Protein AF-A0A117M635-F1 (afdb_monomer_lite)

Secondary structure (DSSP, 8-state):
-PPPHHHHHHHHHHHHHHHH-SS-B-HHHHHHHHHHTT----HHHHHHHHHHHHHTT-EEEETTTEEEE-HHHHHHHHHHHHHHHHHHHHHHHHHHTT--SHHHHHHHHHHHHHHHHHHHHHHHHH--HHHHHHHHHHHHHHHS-GGG-TTHHHHHHHHHHHT-

Radius of gyration: 24.33 Å; chains: 1; bounding box: 47×32×68 Å

pLDDT: mean 86.15, std 11.53, range [36.47, 97.0]

Sequence (164 aa):
MAMRPEFSDRAFKALRIICQASEPMGAGSLARSMTERGDPVSMATAGRILGVLDREGYLEKRSNRGRILSAKGREHLERLEALGKGETLARALLEELKMYSPGDLLDILVTRRAIERETARLAAMRATTEDLEQIKAFAEIL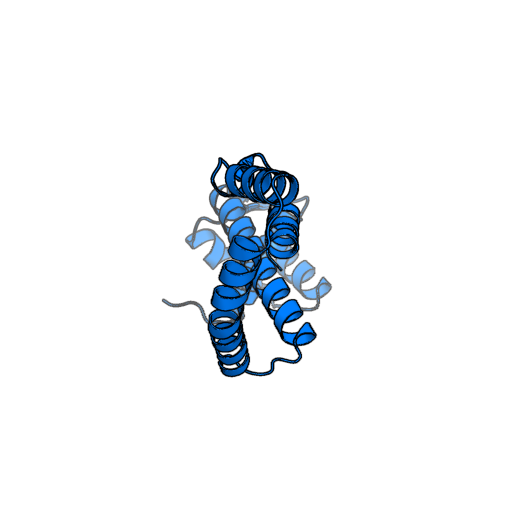DGDRSQVPSISVIDRLFHEAIA

Structure (mmCIF, N/CA/C/O backbone):
data_AF-A0A117M635-F1
#
_entry.id   AF-A0A117M635-F1
#
loop_
_atom_site.group_PDB
_atom_site.id
_atom_site.type_symbol
_atom_site.label_atom_id
_atom_site.label_alt_id
_atom_site.label_comp_id
_atom_site.label_asym_id
_atom_site.label_entity_id
_atom_site.label_seq_id
_atom_site.pdbx_PDB_ins_code
_atom_site.Cartn_x
_atom_site.Cartn_y
_atom_site.Cartn_z
_atom_site.occupancy
_atom_site.B_iso_or_equiv
_atom_site.auth_seq_id
_atom_site.auth_comp_id
_atom_site.auth_asym_id
_atom_site.auth_atom_id
_atom_site.pdbx_PDB_model_num
ATOM 1 N N . MET A 1 1 ? 3.186 -17.938 -18.025 1.00 36.47 1 MET A N 1
ATOM 2 C CA . MET A 1 1 ? 4.582 -18.138 -17.573 1.00 36.47 1 MET A CA 1
ATOM 3 C C . MET A 1 1 ? 4.795 -17.218 -16.382 1.00 36.47 1 MET A C 1
ATOM 5 O O . MET A 1 1 ? 4.721 -16.011 -16.568 1.00 36.47 1 MET A O 1
ATOM 9 N N . ALA A 1 2 ? 4.915 -17.764 -15.169 1.00 43.25 2 ALA A N 1
ATOM 10 C CA . ALA A 1 2 ? 5.011 -16.956 -13.951 1.00 43.25 2 ALA A CA 1
ATOM 11 C C . ALA A 1 2 ? 6.305 -16.122 -13.947 1.00 43.25 2 ALA A C 1
ATOM 13 O O . ALA A 1 2 ? 7.373 -16.604 -14.329 1.00 43.25 2 ALA A O 1
ATOM 14 N N . MET A 1 3 ? 6.190 -14.855 -13.561 1.00 51.44 3 MET A N 1
ATOM 15 C CA . MET A 1 3 ? 7.297 -13.905 -13.490 1.00 51.44 3 MET A CA 1
ATOM 16 C C . MET A 1 3 ? 8.202 -14.242 -12.295 1.00 51.44 3 MET A C 1
ATOM 18 O O . MET A 1 3 ? 7.703 -14.503 -11.205 1.00 51.44 3 MET A O 1
ATOM 22 N N . ARG A 1 4 ? 9.531 -14.251 -12.479 1.00 49.69 4 ARG A N 1
ATOM 23 C CA . ARG A 1 4 ? 10.472 -14.454 -11.359 1.00 49.69 4 ARG A CA 1
ATOM 24 C C . ARG A 1 4 ? 10.327 -13.309 -10.332 1.00 49.69 4 ARG A C 1
ATOM 26 O O . ARG A 1 4 ? 10.187 -12.169 -10.773 1.00 49.69 4 ARG A O 1
ATOM 33 N N . PRO A 1 5 ? 10.438 -13.559 -9.013 1.00 54.88 5 PRO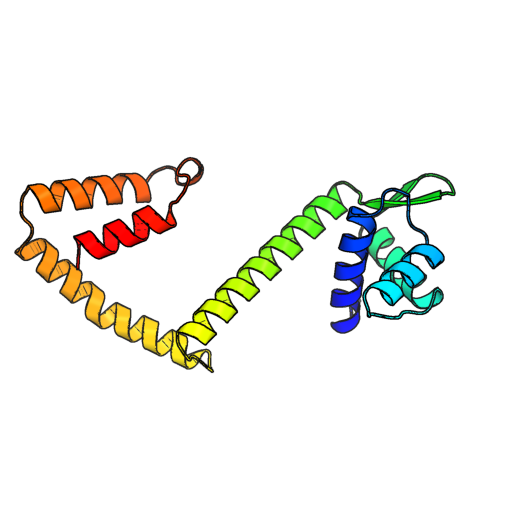 A N 1
ATOM 34 C CA . PRO A 1 5 ? 10.213 -12.541 -7.975 1.00 54.88 5 PRO A CA 1
ATOM 35 C C . PRO A 1 5 ? 11.062 -11.269 -8.145 1.00 54.88 5 PRO A C 1
ATOM 37 O O . PRO A 1 5 ? 10.529 -10.165 -8.147 1.00 54.88 5 PRO A O 1
ATOM 40 N N . GLU A 1 6 ? 12.362 -11.412 -8.417 1.00 56.19 6 GLU A N 1
ATOM 41 C CA . GLU A 1 6 ? 13.275 -10.283 -8.687 1.00 56.19 6 GLU A CA 1
ATOM 42 C C . GLU A 1 6 ? 12.878 -9.466 -9.927 1.00 56.19 6 GLU A C 1
ATOM 44 O O . GLU A 1 6 ? 13.118 -8.262 -10.017 1.00 56.19 6 GLU A O 1
ATOM 49 N N . PHE A 1 7 ? 12.266 -10.123 -10.915 1.00 62.19 7 PHE A N 1
ATOM 50 C CA . PHE A 1 7 ? 11.770 -9.454 -12.112 1.00 62.19 7 PHE A CA 1
ATOM 51 C C . PHE A 1 7 ? 10.482 -8.677 -11.811 1.00 62.19 7 PHE A C 1
ATOM 53 O O . PHE A 1 7 ? 10.271 -7.621 -12.401 1.00 62.19 7 PHE A O 1
ATOM 60 N N . SER A 1 8 ? 9.664 -9.156 -10.870 1.00 73.88 8 SER A N 1
ATOM 61 C CA . SER A 1 8 ? 8.462 -8.460 -10.399 1.00 73.88 8 SER A CA 1
ATOM 62 C C . SER A 1 8 ? 8.807 -7.152 -9.681 1.00 73.88 8 SER A C 1
ATOM 64 O O . SER A 1 8 ? 8.196 -6.124 -9.966 1.00 73.88 8 SER A O 1
ATOM 66 N N . ASP A 1 9 ? 9.837 -7.152 -8.829 1.00 85.31 9 ASP A N 1
ATOM 67 C CA . ASP A 1 9 ? 10.315 -5.938 -8.148 1.00 85.31 9 ASP A CA 1
ATOM 68 C C . ASP A 1 9 ? 10.863 -4.898 -9.144 1.00 85.31 9 ASP A C 1
ATOM 70 O O . ASP A 1 9 ? 10.470 -3.729 -9.148 1.00 85.31 9 ASP A O 1
ATOM 74 N N . ARG A 1 10 ? 11.701 -5.334 -10.092 1.00 90.25 10 ARG A N 1
ATOM 75 C CA . ARG A 1 10 ? 12.216 -4.450 -11.152 1.00 90.25 10 ARG A CA 1
ATOM 76 C C . ARG A 1 10 ? 11.124 -3.931 -12.085 1.00 90.25 10 ARG A C 1
ATOM 78 O O . ARG A 1 10 ? 11.200 -2.788 -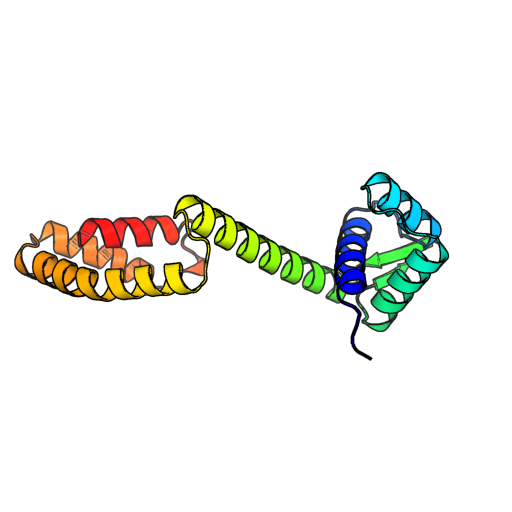12.533 1.00 90.25 10 ARG A O 1
ATOM 85 N N . ALA A 1 11 ? 10.103 -4.734 -12.375 1.00 92.00 11 ALA A N 1
ATOM 86 C CA . ALA A 1 11 ? 8.950 -4.300 -13.159 1.00 92.00 11 ALA A CA 1
ATOM 87 C C . ALA A 1 11 ? 8.143 -3.216 -12.425 1.00 92.00 11 ALA A C 1
ATOM 89 O O . ALA A 1 11 ? 7.789 -2.207 -13.037 1.00 92.00 11 ALA A O 1
ATOM 90 N N . PHE A 1 12 ? 7.927 -3.369 -11.115 1.00 92.56 12 PHE A N 1
ATOM 91 C CA . PHE A 1 12 ? 7.287 -2.346 -10.286 1.00 92.56 12 PHE A CA 1
ATOM 92 C C . PHE A 1 12 ? 8.095 -1.042 -10.252 1.00 92.56 12 PHE A C 1
ATOM 94 O O . PHE A 1 12 ? 7.560 0.032 -10.539 1.00 92.56 12 PHE A O 1
ATOM 101 N N . LYS A 1 13 ? 9.409 -1.124 -10.007 1.00 94.19 13 LYS A N 1
ATOM 102 C CA . LYS A 1 13 ? 10.303 0.044 -10.078 1.00 94.19 13 LYS A CA 1
ATOM 103 C C . LYS A 1 13 ? 10.221 0.729 -11.443 1.00 94.19 13 LYS A C 1
ATOM 105 O O . LYS A 1 13 ? 10.203 1.956 -11.502 1.00 94.19 13 LYS A O 1
ATOM 110 N N . ALA A 1 14 ? 10.138 -0.040 -12.530 1.00 95.81 14 ALA A N 1
ATOM 111 C CA . ALA A 1 14 ? 10.041 0.506 -13.881 1.00 95.81 14 ALA A CA 1
ATOM 112 C C . ALA A 1 14 ? 8.730 1.264 -14.101 1.00 95.81 14 ALA A C 1
ATOM 114 O O . ALA A 1 14 ? 8.773 2.374 -14.625 1.00 95.81 14 ALA A O 1
ATOM 115 N N . LEU A 1 15 ? 7.590 0.719 -13.660 1.00 96.00 15 LEU A N 1
ATOM 116 C CA . LEU A 1 15 ? 6.298 1.416 -13.708 1.00 96.00 15 LEU A CA 1
ATOM 117 C C . LEU A 1 15 ? 6.365 2.768 -12.989 1.00 96.00 15 LEU A C 1
ATOM 119 O O . LEU A 1 15 ? 5.942 3.779 -13.548 1.00 96.00 15 LEU A O 1
ATOM 123 N N . ARG A 1 16 ? 6.968 2.805 -11.795 1.00 95.56 16 ARG A N 1
ATOM 124 C CA . ARG A 1 16 ? 7.129 4.036 -11.011 1.00 95.56 16 ARG A CA 1
ATOM 125 C C . ARG A 1 16 ? 8.021 5.069 -11.704 1.00 95.56 16 ARG A C 1
ATOM 127 O O . ARG A 1 16 ? 7.677 6.245 -11.737 1.00 95.56 16 ARG A O 1
ATOM 134 N N . ILE A 1 17 ? 9.141 4.642 -12.292 1.00 96.44 17 ILE A N 1
ATOM 135 C CA . ILE A 1 17 ? 10.026 5.533 -13.065 1.00 96.44 17 ILE A CA 1
ATOM 136 C C . ILE A 1 17 ? 9.280 6.105 -14.277 1.00 96.44 17 ILE A C 1
ATOM 138 O O . ILE A 1 17 ? 9.310 7.314 -14.484 1.00 96.44 17 ILE A O 1
ATOM 142 N N . ILE A 1 18 ? 8.575 5.264 -15.039 1.00 96.50 18 ILE A N 1
ATOM 143 C CA . ILE A 1 18 ? 7.817 5.696 -16.224 1.00 96.50 18 ILE A CA 1
ATOM 144 C C . ILE A 1 18 ? 6.689 6.660 -15.835 1.00 96.50 18 ILE A C 1
ATOM 146 O O . ILE A 1 18 ? 6.416 7.597 -16.577 1.00 96.50 18 ILE A O 1
ATOM 150 N N . CYS A 1 19 ? 6.062 6.471 -14.671 1.00 95.19 19 CYS A N 1
ATOM 151 C CA . CYS A 1 19 ? 5.058 7.395 -14.142 1.00 95.19 19 CYS A CA 1
ATOM 152 C C . CYS A 1 19 ? 5.620 8.793 -13.853 1.00 95.19 19 CYS A C 1
ATOM 154 O O . CYS A 1 19 ? 4.929 9.787 -14.052 1.00 95.19 19 CYS A O 1
ATOM 156 N N . GLN A 1 20 ? 6.849 8.858 -13.335 1.00 94.00 20 GLN A N 1
ATOM 157 C CA . GLN A 1 20 ? 7.503 10.095 -12.895 1.00 94.00 20 GLN A CA 1
ATOM 158 C C . GLN A 1 20 ? 8.246 10.819 -14.026 1.00 94.00 20 GLN A C 1
ATOM 160 O O . GLN A 1 20 ? 8.700 11.947 -13.841 1.00 94.00 20 GLN A O 1
ATOM 165 N N . ALA A 1 21 ? 8.422 10.168 -15.175 1.00 92.88 21 ALA A N 1
ATOM 166 C CA . ALA A 1 21 ? 9.144 10.734 -16.301 1.00 92.88 21 ALA A CA 1
ATOM 167 C C . ALA A 1 21 ? 8.313 11.811 -17.012 1.00 92.88 21 ALA A C 1
ATOM 169 O O . ALA A 1 21 ? 7.140 11.613 -17.323 1.00 92.88 21 ALA A O 1
ATOM 170 N N . SER A 1 22 ? 8.950 12.939 -17.327 1.00 88.31 22 SER A N 1
ATOM 171 C CA . SER A 1 22 ? 8.352 14.015 -18.128 1.00 88.31 22 SER A CA 1
ATOM 172 C C . SER A 1 22 ? 8.241 13.666 -19.616 1.00 88.31 22 SER A C 1
ATOM 174 O O . SER A 1 22 ? 7.445 14.269 -20.334 1.00 88.31 22 SER A O 1
ATOM 176 N N . GLU A 1 23 ? 9.015 12.686 -20.087 1.00 91.56 23 GLU A N 1
ATOM 177 C CA . GLU A 1 23 ? 9.054 12.253 -21.482 1.00 91.56 23 GLU A CA 1
ATOM 178 C C . GLU A 1 23 ? 8.806 10.743 -21.627 1.00 91.56 23 GLU A C 1
ATOM 180 O O . GLU A 1 23 ? 9.155 9.966 -20.732 1.00 91.56 23 GLU A O 1
ATOM 185 N N . PRO A 1 24 ? 8.248 10.289 -22.771 1.00 94.88 24 PRO A N 1
ATOM 186 C CA . PRO A 1 24 ? 8.088 8.868 -23.048 1.00 94.88 24 PRO A CA 1
ATOM 187 C C . PRO A 1 24 ? 9.409 8.100 -22.951 1.00 94.88 24 PRO A C 1
ATOM 189 O O . PRO A 1 24 ? 10.452 8.536 -23.433 1.00 94.88 24 PRO A O 1
ATOM 192 N N . MET A 1 25 ? 9.355 6.907 -22.366 1.00 95.12 25 MET A N 1
ATOM 193 C CA . MET A 1 25 ? 10.551 6.141 -22.041 1.00 95.12 25 MET A CA 1
ATOM 194 C C . MET A 1 25 ? 10.813 4.985 -23.008 1.00 95.12 25 MET A C 1
ATOM 196 O O . MET A 1 25 ? 9.920 4.225 -23.392 1.00 95.12 25 MET A O 1
ATOM 200 N N . GLY A 1 26 ? 12.079 4.837 -23.393 1.00 95.44 26 GLY A N 1
ATOM 201 C CA . GLY A 1 26 ? 12.608 3.704 -24.144 1.00 95.44 26 GLY A CA 1
ATOM 202 C C . GLY A 1 26 ? 13.557 2.865 -23.288 1.00 95.44 26 GLY A C 1
ATOM 203 O O . GLY A 1 26 ? 13.864 3.208 -22.150 1.00 95.44 26 GLY A O 1
ATOM 204 N N . ALA A 1 27 ? 14.064 1.764 -23.847 1.00 95.38 27 ALA A N 1
ATOM 205 C CA . ALA A 1 27 ? 14.951 0.853 -23.117 1.00 95.38 27 ALA A CA 1
ATOM 206 C C . ALA A 1 27 ? 16.237 1.544 -22.623 1.00 95.38 27 ALA A C 1
ATOM 208 O O . ALA A 1 27 ? 16.679 1.295 -21.506 1.00 95.38 27 ALA A O 1
ATOM 209 N N . GLY A 1 28 ? 16.807 2.441 -23.435 1.00 95.56 28 GLY A N 1
ATOM 210 C CA . GLY A 1 28 ? 18.001 3.206 -23.073 1.00 95.56 28 GLY A CA 1
ATOM 211 C C . GLY A 1 28 ? 17.760 4.207 -21.942 1.00 95.56 28 GLY A C 1
ATOM 212 O O . GLY A 1 28 ? 18.540 4.240 -20.994 1.00 95.56 28 GLY A O 1
ATOM 213 N N . SER A 1 29 ? 16.678 4.995 -22.003 1.00 95.94 29 SER A N 1
ATOM 214 C CA . SER A 1 29 ? 16.353 5.939 -20.925 1.00 95.94 29 SER A CA 1
ATOM 215 C C . SER A 1 29 ? 15.953 5.218 -19.639 1.00 95.94 29 SER A C 1
ATOM 217 O O . SER A 1 29 ? 16.418 5.606 -18.574 1.00 95.94 29 SER A O 1
ATOM 219 N N . LEU A 1 30 ? 15.210 4.108 -19.728 1.00 96.44 30 LEU A N 1
ATOM 220 C CA . LEU A 1 30 ? 14.883 3.283 -18.562 1.00 96.44 30 LEU A CA 1
ATOM 221 C C . LEU A 1 30 ? 16.123 2.687 -17.893 1.00 96.44 30 LEU A C 1
ATOM 223 O O . LEU A 1 30 ? 16.231 2.747 -16.673 1.00 96.44 30 LEU A O 1
ATOM 227 N N . ALA A 1 31 ? 17.066 2.143 -18.665 1.00 97.00 31 ALA A N 1
ATOM 228 C CA . ALA A 1 31 ? 18.302 1.584 -18.117 1.00 97.00 31 ALA A CA 1
ATOM 229 C C . ALA A 1 31 ? 19.149 2.638 -17.382 1.00 97.00 31 ALA A C 1
ATOM 231 O O . ALA A 1 31 ? 19.697 2.351 -16.315 1.00 97.00 31 ALA A O 1
ATOM 232 N N . ARG A 1 32 ? 19.215 3.867 -17.918 1.00 96.94 32 ARG A N 1
ATOM 233 C CA . ARG A 1 32 ? 19.896 4.987 -17.251 1.00 96.94 32 ARG A CA 1
ATOM 234 C C . ARG A 1 32 ? 19.210 5.359 -15.941 1.00 96.94 32 ARG A C 1
ATOM 236 O O . ARG A 1 32 ? 19.860 5.319 -14.905 1.00 96.94 32 ARG A O 1
ATOM 243 N N . SER A 1 33 ? 17.899 5.597 -15.959 1.00 96.38 33 SER A N 1
ATOM 244 C CA . SER A 1 33 ? 17.165 5.981 -14.746 1.00 96.38 33 SER A CA 1
ATOM 245 C C . SER A 1 33 ? 17.151 4.891 -13.670 1.00 96.38 33 SER A C 1
ATOM 247 O O . SER A 1 33 ? 17.132 5.197 -12.483 1.00 96.38 33 SER A O 1
ATOM 249 N N . MET A 1 34 ? 17.176 3.615 -14.061 1.00 95.25 34 MET A N 1
ATOM 250 C CA . MET A 1 34 ? 17.348 2.485 -13.140 1.00 95.25 34 MET A CA 1
ATOM 251 C C . MET A 1 34 ? 18.730 2.498 -12.474 1.00 95.25 34 MET A C 1
ATOM 253 O O . MET A 1 34 ? 18.833 2.371 -11.255 1.00 95.25 34 MET A O 1
ATOM 257 N N . THR A 1 35 ? 19.783 2.733 -13.261 1.00 95.12 35 THR A N 1
ATOM 258 C CA . THR A 1 35 ? 21.160 2.870 -12.759 1.00 95.12 35 THR A CA 1
ATOM 259 C C . THR A 1 35 ? 21.300 4.050 -11.796 1.00 95.12 35 THR A C 1
ATOM 261 O O . THR A 1 35 ? 21.848 3.883 -10.711 1.00 95.12 35 THR A O 1
ATOM 264 N N . GLU A 1 36 ? 20.749 5.216 -12.143 1.00 94.81 36 GLU A N 1
ATOM 265 C CA . GLU A 1 36 ? 20.749 6.421 -11.293 1.00 94.81 36 GLU A CA 1
ATOM 266 C C . GLU A 1 36 ? 20.057 6.199 -9.939 1.00 94.81 36 GLU A C 1
ATOM 268 O O . GLU A 1 36 ? 20.380 6.857 -8.956 1.00 94.81 36 GLU A O 1
ATOM 273 N N . ARG A 1 37 ? 19.120 5.247 -9.873 1.00 93.00 37 ARG A N 1
ATOM 274 C CA . ARG A 1 37 ? 18.369 4.882 -8.662 1.00 93.00 37 ARG A CA 1
ATOM 275 C C . ARG A 1 37 ? 18.958 3.669 -7.930 1.00 93.00 37 ARG A C 1
ATOM 277 O O . ARG A 1 37 ? 18.298 3.117 -7.053 1.00 93.00 37 ARG A O 1
ATOM 284 N N . GLY A 1 38 ? 20.177 3.256 -8.285 1.00 91.81 38 GLY A N 1
ATOM 285 C CA . GLY A 1 38 ? 20.921 2.196 -7.601 1.00 91.81 38 GLY A CA 1
ATOM 286 C C . GLY A 1 38 ? 20.532 0.762 -7.980 1.00 91.81 38 GLY A C 1
ATOM 287 O O . GLY A 1 38 ? 20.957 -0.165 -7.299 1.00 91.81 38 GLY A O 1
ATOM 288 N N . ASP A 1 39 ? 19.761 0.551 -9.053 1.00 90.75 39 ASP A N 1
ATOM 289 C CA . ASP A 1 39 ? 19.387 -0.785 -9.555 1.00 90.75 39 ASP A CA 1
ATOM 290 C C . ASP A 1 39 ? 19.838 -0.951 -11.019 1.00 90.75 39 ASP A C 1
ATOM 292 O O . ASP A 1 39 ? 19.021 -0.908 -11.943 1.00 90.75 39 ASP A O 1
ATOM 296 N N . PRO A 1 40 ? 21.154 -1.065 -11.278 1.00 92.19 40 PRO A N 1
ATOM 297 C CA . PRO A 1 40 ? 21.684 -1.065 -12.634 1.00 92.19 40 PRO A CA 1
ATOM 298 C C . PRO A 1 40 ? 21.181 -2.265 -13.443 1.00 92.19 40 PRO A C 1
ATOM 300 O O . PRO A 1 40 ? 21.276 -3.424 -13.034 1.00 92.19 40 PRO A O 1
ATOM 303 N N . VAL A 1 41 ? 20.691 -1.983 -14.653 1.00 93.94 41 VAL A N 1
ATOM 304 C CA . VAL A 1 41 ? 20.238 -2.993 -15.618 1.00 93.94 41 VAL A CA 1
ATOM 305 C C . VAL A 1 41 ? 20.788 -2.692 -17.008 1.00 93.94 41 VAL A C 1
ATOM 307 O O . VAL A 1 41 ? 20.894 -1.539 -17.421 1.00 93.94 41 VAL A O 1
ATOM 310 N N . SER A 1 42 ? 21.100 -3.738 -17.778 1.00 95.38 42 SER A N 1
ATOM 311 C CA . SER A 1 42 ? 21.474 -3.565 -19.186 1.00 95.38 42 SER A CA 1
ATOM 312 C C . SER A 1 42 ? 20.287 -3.067 -20.018 1.00 95.38 42 SER A C 1
ATOM 314 O O . SER A 1 42 ? 19.127 -3.349 -19.702 1.00 95.38 42 SER A O 1
ATOM 316 N N . MET A 1 43 ? 20.560 -2.397 -21.143 1.00 95.75 43 MET A N 1
ATOM 317 C CA . MET A 1 43 ? 19.508 -1.967 -22.078 1.00 95.75 43 MET A CA 1
ATOM 318 C C . MET A 1 43 ? 18.639 -3.134 -22.566 1.00 95.75 43 MET A C 1
ATOM 320 O O . MET A 1 43 ? 17.427 -2.985 -22.696 1.00 95.75 43 MET A O 1
ATOM 324 N N . ALA A 1 44 ? 19.229 -4.314 -22.785 1.00 95.12 44 ALA A N 1
ATOM 325 C CA . ALA A 1 44 ? 18.483 -5.513 -23.165 1.00 95.12 44 ALA A CA 1
ATOM 326 C C . ALA A 1 44 ? 17.517 -5.966 -22.055 1.00 95.12 44 ALA A C 1
ATOM 328 O O . ALA A 1 44 ? 16.399 -6.400 -22.329 1.00 95.12 44 ALA A O 1
ATOM 329 N N . THR A 1 45 ? 17.918 -5.849 -20.788 1.00 94.81 45 THR A N 1
ATOM 330 C CA . THR A 1 45 ? 17.048 -6.143 -19.641 1.00 94.81 45 THR A CA 1
ATOM 331 C C . THR A 1 45 ? 15.939 -5.106 -19.504 1.00 94.81 45 THR A C 1
ATOM 333 O O . THR A 1 45 ? 14.779 -5.496 -19.405 1.00 94.81 45 THR A O 1
ATOM 336 N N . ALA A 1 46 ? 16.252 -3.812 -19.603 1.00 95.75 46 ALA A N 1
ATOM 337 C CA . ALA A 1 46 ? 15.246 -2.750 -19.618 1.00 95.75 46 ALA A CA 1
ATOM 338 C C . ALA A 1 46 ? 14.235 -2.931 -20.766 1.00 95.75 46 ALA A C 1
ATOM 340 O O . ALA A 1 46 ? 13.031 -2.801 -20.564 1.00 95.75 46 ALA A O 1
ATOM 341 N N . GLY A 1 47 ? 14.702 -3.320 -21.957 1.00 95.06 47 GLY A N 1
ATOM 342 C CA . GLY A 1 47 ? 13.844 -3.645 -23.097 1.00 95.06 47 GLY A CA 1
ATOM 343 C C . GLY A 1 47 ? 12.916 -4.834 -22.836 1.00 95.06 47 GLY A C 1
ATOM 344 O O . GLY A 1 47 ? 11.737 -4.769 -23.175 1.00 95.06 47 GLY A O 1
ATOM 345 N N . ARG A 1 48 ? 13.406 -5.895 -22.180 1.00 95.44 48 ARG A N 1
ATOM 346 C CA . ARG A 1 48 ? 12.566 -7.032 -21.762 1.00 95.44 48 ARG A CA 1
ATOM 347 C C . ARG A 1 48 ? 11.523 -6.630 -20.721 1.00 95.44 48 ARG A C 1
ATOM 349 O O . ARG A 1 48 ? 10.390 -7.088 -20.826 1.00 95.44 48 ARG A O 1
ATOM 356 N N . ILE A 1 49 ? 11.877 -5.772 -19.761 1.00 95.50 49 ILE A N 1
ATOM 357 C CA . ILE A 1 49 ? 10.928 -5.225 -18.777 1.00 95.50 49 ILE A CA 1
ATOM 358 C C . ILE A 1 49 ? 9.818 -4.457 -19.500 1.00 95.50 49 ILE A C 1
ATOM 360 O O . ILE A 1 49 ? 8.647 -4.781 -19.321 1.00 95.50 49 ILE A O 1
ATOM 364 N N . LEU A 1 50 ? 10.175 -3.518 -20.384 1.00 95.31 50 LEU A N 1
ATOM 365 C CA . LEU A 1 50 ? 9.198 -2.776 -21.189 1.00 95.31 50 LEU A CA 1
ATOM 366 C C . LEU A 1 50 ? 8.314 -3.713 -22.014 1.00 95.31 50 LEU A C 1
ATOM 368 O O . LEU A 1 50 ? 7.103 -3.554 -22.009 1.00 95.31 50 LEU A O 1
ATOM 372 N N . GLY A 1 51 ? 8.898 -4.722 -22.665 1.00 94.38 51 GLY A N 1
ATOM 373 C CA . GLY A 1 51 ? 8.143 -5.690 -23.461 1.00 94.38 51 GLY A CA 1
ATOM 374 C C . GLY A 1 51 ? 7.165 -6.528 -22.636 1.00 94.38 51 GLY A C 1
ATOM 375 O O . GLY A 1 51 ? 6.104 -6.902 -23.127 1.00 94.38 51 GLY A O 1
ATOM 376 N N . VAL A 1 52 ? 7.480 -6.821 -21.375 1.00 94.12 52 VAL A N 1
ATOM 377 C CA . VAL A 1 52 ? 6.530 -7.482 -20.475 1.00 94.12 52 VAL A CA 1
ATOM 378 C C . VAL A 1 52 ? 5.405 -6.530 -20.086 1.00 94.12 52 VAL A C 1
ATOM 380 O O . VAL A 1 52 ? 4.246 -6.894 -20.237 1.00 94.12 52 VAL A O 1
ATOM 383 N N . LEU A 1 53 ? 5.725 -5.309 -19.657 1.00 94.75 53 LEU A N 1
ATOM 384 C CA . LEU A 1 53 ? 4.718 -4.319 -19.269 1.00 94.75 53 LEU A CA 1
ATOM 385 C C . LEU A 1 53 ? 3.798 -3.920 -20.442 1.00 94.75 53 LEU A C 1
ATOM 387 O O . LEU A 1 53 ? 2.600 -3.732 -20.238 1.00 94.75 53 LEU A O 1
ATOM 391 N N . ASP A 1 54 ? 4.339 -3.852 -21.665 1.00 94.69 54 ASP A N 1
ATOM 392 C CA . ASP A 1 54 ? 3.584 -3.676 -22.915 1.00 94.69 54 ASP A CA 1
ATOM 393 C C . ASP A 1 54 ? 2.601 -4.849 -23.119 1.00 94.69 54 ASP A C 1
ATOM 395 O O . ASP A 1 54 ? 1.415 -4.625 -23.350 1.00 94.69 54 ASP A O 1
ATOM 399 N N . ARG A 1 55 ? 3.062 -6.107 -22.986 1.00 94.62 55 ARG A N 1
ATOM 400 C CA . ARG A 1 55 ? 2.204 -7.304 -23.140 1.00 94.62 55 ARG A CA 1
ATOM 401 C C . ARG A 1 55 ? 1.078 -7.375 -22.111 1.00 94.62 55 ARG A C 1
ATOM 403 O O . ARG A 1 55 ? -0.006 -7.839 -22.440 1.00 94.62 55 ARG A O 1
ATOM 410 N N . GLU A 1 56 ? 1.324 -6.902 -20.895 1.00 92.62 56 GLU A N 1
ATOM 411 C CA . GLU A 1 56 ? 0.312 -6.834 -19.835 1.00 92.62 56 GLU A CA 1
ATOM 412 C C . GLU A 1 56 ? -0.652 -5.638 -20.000 1.00 92.62 56 GLU A C 1
ATOM 414 O O . GLU A 1 56 ? -1.640 -5.516 -19.268 1.00 92.62 56 GLU A O 1
ATOM 419 N N . GLY A 1 57 ? -0.403 -4.752 -20.971 1.00 95.81 57 GLY A N 1
ATOM 420 C CA . GLY A 1 57 ? -1.228 -3.575 -21.255 1.00 95.81 57 GLY A CA 1
ATOM 421 C C . GLY A 1 57 ? -1.034 -2.418 -20.271 1.00 95.81 57 GLY A C 1
ATOM 422 O O . GLY A 1 57 ? -1.887 -1.534 -20.187 1.00 95.81 57 GLY A O 1
ATOM 423 N N . TYR A 1 58 ? 0.061 -2.408 -19.506 1.00 97.00 58 TYR A N 1
ATOM 424 C CA . TYR A 1 58 ? 0.364 -1.339 -18.544 1.00 97.00 58 TYR A CA 1
ATOM 425 C C . TYR A 1 58 ? 1.011 -0.111 -19.187 1.00 97.00 58 TYR A C 1
ATOM 427 O O . TYR A 1 58 ? 1.073 0.954 -18.574 1.00 97.00 58 TYR A O 1
ATOM 435 N N . LEU A 1 59 ? 1.478 -0.241 -20.425 1.00 96.75 59 LEU A N 1
ATOM 436 C CA . LEU A 1 59 ? 2.130 0.822 -21.173 1.00 96.75 59 LEU A CA 1
ATOM 437 C C . LEU A 1 59 ? 1.374 1.127 -22.464 1.00 96.75 59 LEU A C 1
ATOM 439 O O . LEU A 1 59 ? 0.724 0.261 -23.045 1.00 96.75 59 LEU A O 1
ATOM 443 N N . GLU A 1 60 ? 1.498 2.365 -22.928 1.00 95.38 60 GLU A N 1
ATOM 444 C CA . GLU A 1 60 ? 1.038 2.799 -24.242 1.00 95.38 60 GLU A CA 1
ATOM 445 C C . GLU A 1 60 ? 2.169 3.501 -25.000 1.00 95.38 60 GLU A C 1
ATOM 447 O O . GLU A 1 60 ? 2.944 4.292 -24.451 1.00 95.38 60 GLU A O 1
ATOM 452 N N . LYS A 1 61 ? 2.283 3.198 -26.295 1.00 93.38 61 LYS A N 1
ATOM 453 C CA . LYS A 1 61 ? 3.330 3.753 -27.151 1.00 93.38 61 LYS A CA 1
ATOM 454 C C . LYS A 1 61 ? 2.972 5.179 -27.569 1.00 93.38 61 LYS A C 1
ATOM 456 O O . LYS A 1 61 ? 1.915 5.418 -28.148 1.00 93.38 61 LYS A O 1
ATOM 461 N N . ARG A 1 62 ? 3.893 6.122 -27.366 1.00 90.19 62 ARG A N 1
ATOM 462 C CA . ARG A 1 62 ? 3.779 7.504 -27.856 1.00 90.19 62 ARG A CA 1
ATOM 463 C C . ARG A 1 62 ? 4.680 7.692 -29.071 1.00 90.19 62 ARG A C 1
ATOM 465 O O . ARG A 1 62 ? 5.813 8.160 -28.968 1.00 90.19 62 ARG A O 1
ATOM 472 N N . SER A 1 63 ? 4.153 7.311 -30.237 1.00 84.62 63 SER A N 1
ATOM 473 C CA . SER A 1 63 ? 4.855 7.393 -31.527 1.00 84.62 63 SER A CA 1
ATOM 474 C C . SER A 1 63 ? 6.249 6.733 -31.461 1.00 84.62 63 SER A C 1
ATOM 476 O O . SER A 1 63 ? 6.398 5.648 -30.897 1.00 84.62 63 SER A O 1
ATOM 478 N N . ASN A 1 64 ? 7.279 7.358 -32.027 1.00 80.81 64 ASN A N 1
ATOM 479 C CA . ASN A 1 64 ? 8.671 6.917 -31.960 1.00 80.81 64 ASN A CA 1
ATOM 480 C C . ASN A 1 64 ? 9.410 7.352 -30.678 1.00 80.81 64 ASN A C 1
ATOM 482 O O . ASN A 1 64 ? 10.577 7.005 -30.521 1.00 80.81 64 ASN A O 1
ATOM 486 N N . ARG A 1 65 ? 8.758 8.090 -29.767 1.00 83.12 65 ARG A N 1
ATOM 487 C CA . ARG A 1 65 ? 9.418 8.705 -28.603 1.00 83.12 65 ARG A CA 1
ATOM 488 C C . ARG A 1 65 ? 9.574 7.756 -27.417 1.00 83.12 65 ARG A C 1
ATOM 490 O O . ARG A 1 65 ? 10.438 7.973 -26.583 1.00 83.12 65 ARG A O 1
ATOM 497 N N . GLY A 1 66 ? 8.772 6.693 -27.343 1.00 91.56 66 GLY A N 1
ATOM 498 C CA . GLY A 1 66 ? 8.841 5.709 -26.261 1.00 91.56 66 GLY A CA 1
ATOM 499 C C . GLY A 1 66 ? 7.466 5.276 -25.767 1.00 91.56 66 GLY A C 1
ATOM 500 O O . GLY A 1 66 ? 6.505 5.240 -26.540 1.00 91.56 66 GLY A O 1
ATOM 501 N N . ARG A 1 67 ? 7.385 4.928 -24.481 1.00 95.19 67 ARG A N 1
ATOM 502 C CA . ARG A 1 67 ? 6.159 4.507 -23.792 1.00 95.19 67 ARG A CA 1
ATOM 503 C C . ARG A 1 67 ? 5.842 5.405 -22.604 1.00 95.19 67 ARG A C 1
ATOM 505 O O . ARG A 1 67 ? 6.757 5.888 -21.944 1.00 95.19 67 ARG A O 1
ATOM 512 N N . ILE A 1 68 ? 4.557 5.565 -22.322 1.00 96.38 68 ILE A N 1
ATOM 513 C CA . ILE A 1 68 ? 4.054 6.114 -21.058 1.00 96.38 68 ILE A CA 1
ATOM 514 C C . ILE A 1 68 ? 3.123 5.094 -20.400 1.00 96.38 68 ILE A C 1
ATOM 516 O O . ILE A 1 68 ? 2.779 4.087 -21.021 1.00 96.38 68 ILE A O 1
ATOM 520 N N . LEU A 1 69 ? 2.713 5.335 -19.154 1.00 96.31 69 LEU A N 1
ATOM 521 C CA . LEU A 1 69 ? 1.698 4.495 -18.518 1.00 96.31 69 LEU A CA 1
ATOM 522 C C . LEU A 1 69 ? 0.354 4.615 -19.242 1.00 96.31 69 LEU A C 1
ATOM 524 O O . LEU A 1 69 ? -0.131 5.721 -19.501 1.00 96.31 69 LEU A O 1
ATOM 528 N N . SER A 1 70 ? -0.279 3.470 -19.484 1.00 96.75 70 SER A N 1
ATOM 529 C CA . SER A 1 70 ? -1.697 3.418 -19.834 1.00 96.75 70 SER A CA 1
ATOM 530 C C . SER A 1 70 ? -2.560 3.732 -18.602 1.00 96.75 70 SER A C 1
ATOM 532 O O . SER A 1 70 ? -2.061 3.791 -17.473 1.00 96.75 70 SER A O 1
ATOM 534 N N . ALA A 1 71 ? -3.873 3.900 -18.786 1.00 96.00 71 ALA A N 1
ATOM 535 C CA . ALA A 1 71 ? -4.803 4.023 -17.656 1.00 96.00 71 ALA A CA 1
ATOM 536 C C . ALA A 1 71 ? -4.735 2.795 -16.726 1.00 96.00 71 ALA A C 1
ATOM 538 O O . ALA A 1 71 ? -4.560 2.946 -15.520 1.00 96.00 71 ALA A O 1
ATOM 539 N N . LYS A 1 72 ? -4.735 1.586 -17.307 1.00 95.88 72 LYS A N 1
ATOM 540 C CA . LYS A 1 72 ? -4.555 0.316 -16.583 1.00 95.88 72 LYS A CA 1
ATOM 541 C C . LYS A 1 72 ? -3.220 0.267 -15.833 1.00 95.88 72 LYS A C 1
ATOM 543 O O . LYS A 1 72 ? -3.143 -0.268 -14.732 1.00 95.88 72 LYS A O 1
ATOM 548 N N . GLY A 1 73 ? -2.154 0.805 -16.428 1.00 95.19 73 GLY A N 1
ATOM 549 C CA . GLY A 1 73 ? -0.838 0.890 -15.796 1.00 95.19 73 GLY A CA 1
ATOM 550 C C . GLY A 1 73 ? -0.815 1.796 -14.567 1.00 95.19 73 GLY A C 1
ATOM 551 O O . GLY A 1 73 ? -0.193 1.430 -13.573 1.00 95.19 73 GLY A O 1
ATOM 552 N N . ARG A 1 74 ? -1.513 2.940 -14.615 1.00 95.75 74 ARG A N 1
ATOM 553 C CA . ARG A 1 74 ? -1.650 3.857 -13.470 1.00 95.75 74 ARG A CA 1
ATOM 554 C C . ARG A 1 74 ? -2.401 3.210 -12.313 1.00 95.75 74 ARG A C 1
ATOM 556 O O . ARG A 1 74 ? -1.855 3.133 -11.221 1.00 95.75 74 ARG A O 1
ATOM 563 N N . GLU A 1 75 ? -3.572 2.641 -12.582 1.00 94.00 75 GLU A N 1
ATOM 564 C CA . GLU A 1 75 ? -4.355 1.914 -11.573 1.00 94.00 75 GLU A CA 1
ATOM 565 C C . GLU A 1 75 ? -3.551 0.746 -10.975 1.00 94.00 75 GLU A C 1
ATOM 567 O O . GLU A 1 75 ? -3.560 0.492 -9.769 1.00 94.00 75 GLU A O 1
ATOM 572 N N . HIS A 1 76 ? -2.790 0.037 -11.819 1.00 93.62 76 HIS A N 1
ATOM 573 C CA . HIS A 1 76 ? -1.945 -1.048 -11.348 1.00 93.62 76 HIS A CA 1
ATOM 574 C C . HIS A 1 76 ? -0.823 -0.568 -10.427 1.00 93.62 76 HIS A C 1
ATOM 576 O O . HIS A 1 76 ? -0.559 -1.225 -9.418 1.00 93.62 76 HIS A O 1
ATOM 582 N N . LEU A 1 77 ? -0.179 0.549 -10.767 1.00 93.50 77 LEU A N 1
ATOM 583 C CA . LEU A 1 77 ? 0.855 1.162 -9.944 1.00 93.50 77 LEU A CA 1
ATOM 584 C C . LEU A 1 77 ? 0.284 1.632 -8.600 1.00 93.50 77 LEU A C 1
ATOM 586 O O . LEU A 1 77 ? 0.846 1.282 -7.567 1.00 93.50 77 LEU A O 1
ATOM 590 N N . GLU A 1 78 ? -0.855 2.327 -8.602 1.00 89.94 78 GLU A N 1
ATOM 591 C CA . GLU A 1 78 ? -1.526 2.807 -7.386 1.00 89.94 78 GLU A CA 1
ATOM 592 C C . GLU A 1 78 ? -1.846 1.665 -6.416 1.00 89.94 78 GLU A C 1
ATOM 594 O O . GLU A 1 78 ? -1.542 1.750 -5.226 1.00 89.94 78 GLU A O 1
ATOM 599 N N . ARG A 1 79 ? -2.384 0.547 -6.919 1.00 87.25 79 ARG A N 1
ATOM 600 C CA . ARG A 1 79 ? -2.653 -0.633 -6.088 1.00 87.25 79 ARG A CA 1
ATOM 601 C C . ARG A 1 79 ? -1.375 -1.245 -5.510 1.00 87.25 79 ARG A C 1
ATOM 603 O O . ARG A 1 79 ? -1.381 -1.664 -4.354 1.00 87.25 79 ARG A O 1
ATOM 610 N N . LEU A 1 80 ? -0.296 -1.335 -6.291 1.00 86.12 80 LEU A N 1
ATOM 611 C CA . LEU A 1 80 ? 0.981 -1.851 -5.782 1.00 86.12 80 LEU A CA 1
ATOM 612 C C . LEU A 1 80 ? 1.580 -0.923 -4.716 1.00 86.12 80 LEU A C 1
ATOM 614 O O . LEU A 1 80 ? 2.094 -1.400 -3.707 1.00 86.12 80 LEU A O 1
ATOM 618 N N . GLU A 1 81 ? 1.472 0.393 -4.896 1.00 86.56 81 GLU A N 1
ATOM 619 C CA . GLU A 1 81 ? 1.913 1.372 -3.901 1.00 86.56 81 GLU A CA 1
ATOM 620 C C . GLU A 1 81 ? 1.067 1.321 -2.621 1.00 86.56 81 GLU A C 1
ATOM 622 O O . GLU A 1 81 ? 1.618 1.415 -1.525 1.00 86.56 81 GLU A O 1
ATOM 627 N N . ALA A 1 82 ? -0.250 1.126 -2.731 1.00 76.81 82 ALA A N 1
ATOM 628 C CA . ALA A 1 82 ? -1.133 0.940 -1.580 1.00 76.81 82 ALA A CA 1
ATOM 629 C C . ALA A 1 82 ? -0.775 -0.327 -0.785 1.00 76.81 82 ALA A C 1
ATOM 631 O O . ALA A 1 82 ? -0.677 -0.275 0.442 1.00 76.81 82 ALA A O 1
ATOM 632 N N . LEU A 1 83 ? -0.506 -1.438 -1.478 1.00 77.31 83 LEU A N 1
ATOM 633 C CA . LEU A 1 83 ? -0.083 -2.687 -0.844 1.00 77.31 83 LEU A CA 1
ATOM 634 C C . LEU A 1 83 ? 1.258 -2.518 -0.111 1.00 77.31 83 LEU A C 1
ATOM 636 O O . LEU A 1 83 ? 1.362 -2.868 1.062 1.00 77.31 83 LEU A O 1
ATOM 640 N N . GLY A 1 84 ? 2.253 -1.903 -0.761 1.00 76.38 84 GLY A N 1
ATOM 641 C CA . GLY A 1 84 ? 3.564 -1.652 -0.152 1.00 76.38 84 GLY A CA 1
ATOM 642 C C . GLY A 1 84 ? 3.509 -0.709 1.057 1.00 76.38 84 GLY A C 1
ATOM 643 O O . GLY A 1 84 ? 4.231 -0.911 2.036 1.00 76.38 84 GLY A O 1
ATOM 644 N N . LYS A 1 85 ? 2.620 0.296 1.040 1.00 69.50 85 LYS A N 1
ATOM 645 C CA . LYS A 1 85 ? 2.345 1.142 2.216 1.00 69.50 85 LYS A CA 1
ATOM 646 C C . LYS A 1 85 ? 1.758 0.323 3.367 1.00 69.50 85 LYS A C 1
ATOM 648 O O . LYS A 1 85 ? 2.210 0.479 4.497 1.00 69.50 85 LYS A O 1
ATOM 653 N N . GLY A 1 86 ? 0.803 -0.563 3.077 1.00 66.94 86 GLY A N 1
ATOM 654 C CA . GLY A 1 86 ? 0.210 -1.465 4.068 1.00 66.94 86 GLY A CA 1
ATOM 655 C C . GLY A 1 86 ? 1.242 -2.386 4.721 1.00 66.94 86 GLY A C 1
ATOM 656 O O . GLY A 1 86 ? 1.306 -2.462 5.945 1.00 66.94 86 GLY A O 1
ATOM 657 N N . GLU A 1 87 ? 2.107 -3.020 3.927 1.00 72.00 87 GLU A N 1
ATOM 658 C CA . GLU A 1 87 ? 3.188 -3.874 4.443 1.00 72.00 87 GLU A CA 1
ATOM 659 C C . GLU A 1 87 ? 4.200 -3.097 5.293 1.00 72.00 87 GLU A C 1
ATOM 661 O O . GLU A 1 87 ? 4.661 -3.596 6.319 1.00 72.00 87 GLU A O 1
ATOM 666 N N . THR A 1 88 ? 4.530 -1.866 4.890 1.00 71.75 88 THR A N 1
ATOM 667 C CA . THR A 1 88 ? 5.452 -0.997 5.636 1.00 71.75 88 THR A CA 1
ATOM 668 C C . THR A 1 88 ? 4.864 -0.596 6.9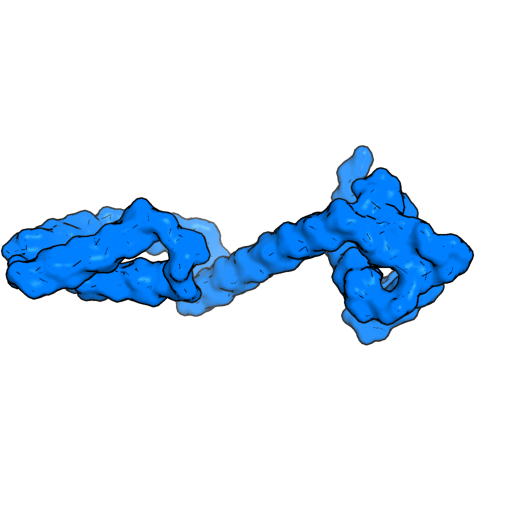87 1.00 71.75 88 THR A C 1
ATOM 670 O O . THR A 1 88 ? 5.547 -0.698 8.002 1.00 71.75 88 THR A O 1
ATOM 673 N N . LEU A 1 89 ? 3.589 -0.193 7.016 1.00 69.12 89 LEU A N 1
ATOM 674 C CA . LEU A 1 89 ? 2.870 0.133 8.251 1.00 69.12 89 LEU A CA 1
ATOM 675 C C . LEU A 1 89 ? 2.773 -1.081 9.179 1.00 69.12 89 LEU A C 1
ATOM 677 O O . LEU A 1 89 ? 3.046 -0.965 10.370 1.00 69.12 89 LEU A O 1
ATOM 681 N N . ALA A 1 90 ? 2.439 -2.252 8.631 1.00 68.50 90 ALA A N 1
ATOM 682 C CA . ALA A 1 90 ? 2.379 -3.490 9.396 1.00 68.50 90 ALA A CA 1
ATOM 683 C C . ALA A 1 90 ? 3.746 -3.848 9.998 1.00 68.50 90 ALA A C 1
ATOM 685 O O . ALA A 1 90 ? 3.825 -4.169 11.179 1.00 68.50 90 ALA A O 1
ATOM 686 N N . ARG A 1 91 ? 4.833 -3.746 9.223 1.00 69.81 91 ARG A N 1
ATOM 687 C CA . ARG A 1 91 ? 6.195 -3.972 9.734 1.00 69.81 91 ARG A CA 1
ATOM 688 C C . ARG A 1 91 ? 6.577 -2.991 10.836 1.00 69.81 91 ARG A C 1
ATOM 690 O O . ARG A 1 91 ? 7.067 -3.441 11.862 1.00 69.81 91 ARG A O 1
ATOM 697 N N . ALA A 1 92 ? 6.322 -1.697 10.648 1.00 70.69 92 ALA A N 1
ATOM 698 C CA . ALA A 1 92 ? 6.620 -0.681 11.656 1.00 70.69 92 ALA A CA 1
ATOM 699 C C . ALA A 1 92 ? 5.875 -0.953 12.975 1.00 70.69 92 ALA A C 1
ATOM 701 O O . ALA A 1 92 ? 6.476 -0.893 14.043 1.00 70.69 92 ALA A O 1
ATOM 702 N N . LEU A 1 93 ? 4.598 -1.344 12.893 1.00 72.00 93 LEU A N 1
ATOM 703 C CA . LEU A 1 93 ? 3.807 -1.751 14.054 1.00 72.00 93 LEU A CA 1
ATOM 704 C C . LEU A 1 93 ? 4.396 -2.989 14.750 1.00 72.00 93 LEU A C 1
ATOM 706 O O . LEU A 1 93 ? 4.493 -3.023 15.975 1.00 72.00 93 LEU A O 1
ATOM 710 N N . LEU A 1 94 ? 4.788 -4.014 13.986 1.00 70.25 94 LEU A N 1
ATOM 711 C CA . LEU A 1 94 ? 5.400 -5.221 14.548 1.00 70.25 94 LEU A CA 1
ATOM 712 C C . LEU A 1 94 ? 6.738 -4.910 15.237 1.00 70.25 94 LEU A C 1
ATOM 714 O O . LEU A 1 94 ? 6.984 -5.410 16.332 1.00 70.25 94 LEU A O 1
ATOM 718 N N . GLU A 1 95 ? 7.574 -4.061 14.637 1.00 74.75 95 GLU A N 1
ATOM 719 C CA . GLU A 1 95 ? 8.844 -3.618 15.224 1.00 74.75 95 GLU A CA 1
ATOM 720 C C . GLU A 1 95 ? 8.634 -2.830 16.524 1.00 74.75 95 GLU A C 1
ATOM 722 O O . GLU A 1 95 ? 9.317 -3.094 17.516 1.00 74.75 95 GLU A O 1
ATOM 727 N N . GLU A 1 96 ? 7.665 -1.911 16.555 1.00 72.31 96 GLU A N 1
ATOM 728 C CA . GLU A 1 96 ? 7.317 -1.131 17.750 1.00 72.31 96 GLU A CA 1
ATOM 729 C C . GLU A 1 96 ? 6.832 -2.029 18.897 1.00 72.31 96 GLU A C 1
ATOM 731 O O . GLU A 1 96 ? 7.222 -1.852 20.054 1.00 72.31 96 GLU A O 1
ATOM 736 N N . LEU A 1 97 ? 6.064 -3.067 18.566 1.00 69.88 97 LEU A N 1
ATOM 737 C CA . LEU A 1 97 ? 5.594 -4.075 19.513 1.00 69.88 97 LEU A CA 1
ATOM 738 C C . LEU A 1 97 ? 6.659 -5.138 19.850 1.00 69.88 97 LEU A C 1
ATOM 740 O O . LEU A 1 97 ? 6.365 -6.076 20.590 1.00 69.88 97 LEU A O 1
ATOM 744 N N . LYS A 1 98 ? 7.897 -4.992 19.346 1.00 68.56 98 LYS A N 1
ATOM 745 C CA . LYS A 1 98 ? 9.015 -5.946 19.499 1.00 68.56 98 LYS A CA 1
ATOM 746 C C . LYS A 1 98 ? 8.639 -7.377 19.103 1.00 68.56 98 LYS A C 1
ATOM 748 O O . LYS A 1 98 ? 9.068 -8.338 19.741 1.00 68.56 98 LYS A O 1
ATOM 753 N N . MET A 1 99 ? 7.831 -7.510 18.059 1.00 66.06 99 MET A N 1
ATOM 754 C CA . MET A 1 99 ? 7.400 -8.793 17.524 1.00 66.06 99 MET A CA 1
ATOM 755 C C . MET A 1 99 ? 8.340 -9.252 16.413 1.00 66.06 99 MET A C 1
ATOM 757 O O . MET A 1 99 ? 8.600 -8.531 15.450 1.00 66.06 99 MET A O 1
ATOM 761 N N . TYR A 1 100 ? 8.825 -10.482 16.531 1.00 65.88 100 TYR A N 1
ATOM 762 C CA . TYR A 1 100 ? 9.753 -11.115 15.598 1.00 65.88 100 TYR A CA 1
ATOM 763 C C . TYR A 1 100 ? 9.105 -12.269 14.822 1.00 65.88 100 TYR A C 1
ATOM 765 O O . TYR A 1 100 ? 9.723 -12.800 13.895 1.00 65.88 100 TYR A O 1
ATOM 773 N N . SER A 1 101 ? 7.871 -12.663 15.166 1.00 69.44 101 SER A N 1
ATOM 774 C CA . SER A 1 101 ? 7.171 -13.773 14.519 1.00 69.44 101 SER A CA 1
ATOM 775 C C . SER A 1 101 ? 5.653 -13.556 14.364 1.00 69.44 101 SER A C 1
ATOM 777 O O . SER A 1 101 ? 5.044 -12.821 15.140 1.00 69.44 101 SER A O 1
ATOM 779 N N . PRO A 1 102 ? 4.994 -14.243 13.405 1.00 69.62 102 PRO A N 1
ATOM 780 C CA . PRO A 1 102 ? 3.530 -14.294 13.328 1.00 69.62 102 PRO A CA 1
ATOM 781 C C . PRO A 1 102 ? 2.847 -14.856 14.588 1.00 69.62 102 PRO A C 1
ATOM 783 O O . PRO A 1 102 ? 1.672 -14.572 14.811 1.00 69.62 102 PRO A O 1
ATOM 786 N N . GLY A 1 103 ? 3.558 -15.655 15.396 1.00 75.81 103 GLY A N 1
ATOM 787 C CA . GLY A 1 103 ? 3.052 -16.173 16.670 1.00 75.81 103 GLY A CA 1
ATOM 788 C C . GLY A 1 103 ? 2.849 -15.065 17.702 1.00 75.81 103 GLY A C 1
ATOM 789 O O . GLY A 1 103 ? 1.833 -15.052 18.385 1.00 75.81 103 GLY A O 1
ATOM 790 N N . ASP A 1 104 ? 3.732 -14.071 17.718 1.00 74.25 104 ASP A N 1
ATOM 791 C CA . ASP A 1 104 ? 3.670 -12.957 18.668 1.00 74.25 104 ASP A CA 1
ATOM 792 C C . ASP A 1 104 ? 2.399 -12.113 18.439 1.00 74.25 104 ASP A C 1
ATOM 794 O O . ASP A 1 104 ? 1.734 -11.680 19.382 1.00 74.25 104 ASP A O 1
ATOM 798 N N . LEU A 1 105 ? 1.996 -11.948 17.171 1.00 75.50 105 LEU A N 1
ATOM 799 C CA . LEU A 1 105 ? 0.739 -11.285 16.817 1.00 75.50 105 LEU A CA 1
ATOM 800 C C . LEU A 1 105 ? -0.471 -12.092 17.301 1.00 75.50 105 LEU A C 1
ATOM 802 O O . LEU A 1 105 ? -1.444 -11.519 17.796 1.00 75.50 105 LEU A O 1
ATOM 806 N N . LEU A 1 106 ? -0.417 -13.420 17.165 1.00 81.50 106 LEU A N 1
ATOM 807 C CA . LEU A 1 106 ? -1.471 -14.303 17.653 1.00 81.50 106 LEU A CA 1
ATOM 808 C C . LEU A 1 106 ? -1.609 -14.197 19.178 1.00 81.50 106 LEU A C 1
ATOM 810 O O . LEU A 1 106 ? -2.732 -14.096 19.672 1.00 81.50 106 LEU A O 1
ATOM 814 N N . ASP A 1 107 ? -0.495 -14.146 19.906 1.00 81.50 107 ASP A N 1
ATOM 815 C CA . ASP A 1 107 ? -0.479 -14.014 21.365 1.00 81.50 107 ASP A CA 1
ATOM 816 C C . ASP A 1 107 ? -1.106 -12.692 21.832 1.00 81.50 107 ASP A C 1
ATOM 818 O O . ASP A 1 107 ? -1.905 -12.680 22.776 1.00 81.50 107 ASP A O 1
ATOM 822 N N . ILE A 1 108 ? -0.840 -11.581 21.134 1.00 81.06 108 ILE A N 1
ATOM 823 C CA . ILE A 1 108 ? -1.505 -10.297 21.402 1.00 81.06 108 ILE A CA 1
ATOM 824 C C . ILE A 1 108 ? -3.007 -10.394 21.148 1.00 81.06 108 ILE A C 1
ATOM 826 O O . ILE A 1 108 ? -3.793 -9.949 21.983 1.00 81.06 108 ILE A O 1
ATOM 830 N N . LEU A 1 109 ? -3.433 -10.976 20.024 1.00 83.19 109 LEU A N 1
ATOM 831 C CA . LEU A 1 109 ? -4.858 -11.110 19.708 1.00 83.19 109 LEU A CA 1
ATOM 832 C C . LEU A 1 109 ? -5.584 -12.000 20.726 1.00 83.19 109 LEU A C 1
ATOM 834 O O . LEU A 1 109 ? -6.706 -11.691 21.129 1.00 83.19 109 LEU A O 1
ATOM 838 N N . VAL A 1 110 ? -4.941 -13.074 21.190 1.00 86.50 110 VAL A N 1
ATOM 839 C CA . VAL A 1 110 ? -5.469 -13.934 22.258 1.00 86.50 110 VAL A CA 1
ATOM 840 C C . VAL A 1 110 ? -5.564 -13.169 23.579 1.00 86.50 110 VAL A C 1
ATOM 842 O O . VAL A 1 110 ? -6.588 -13.269 24.257 1.00 86.50 110 VAL A O 1
ATOM 845 N N . THR A 1 111 ? -4.546 -12.373 23.913 1.00 84.06 111 THR A N 1
ATOM 846 C CA . THR A 1 111 ? -4.521 -11.531 25.118 1.00 84.06 111 THR A CA 1
ATOM 847 C C . THR A 1 111 ? -5.626 -10.477 25.073 1.00 84.06 111 THR A C 1
ATOM 849 O O . THR A 1 111 ? -6.418 -10.389 26.010 1.00 84.06 111 THR A O 1
ATOM 852 N N . ARG A 1 112 ? -5.755 -9.741 23.959 1.00 86.75 112 ARG A N 1
ATOM 853 C CA . ARG A 1 112 ? -6.829 -8.764 23.716 1.00 86.75 112 ARG A CA 1
ATOM 854 C C . ARG A 1 112 ? -8.206 -9.397 23.871 1.00 86.75 112 ARG A C 1
ATOM 856 O O . ARG A 1 112 ? -9.021 -8.903 24.640 1.00 86.75 112 ARG A O 1
ATOM 863 N N . ARG A 1 113 ? -8.431 -10.561 23.257 1.00 88.50 113 ARG A N 1
ATOM 864 C CA . ARG A 1 113 ? -9.696 -11.297 23.391 1.00 88.50 113 ARG A CA 1
ATOM 865 C C . ARG A 1 113 ? -10.024 -11.667 24.843 1.00 88.50 113 ARG A C 1
ATOM 867 O O . ARG A 1 113 ? -11.200 -11.726 25.197 1.00 88.50 113 ARG A O 1
ATOM 874 N N . ALA A 1 114 ? -9.016 -11.944 25.672 1.00 86.75 114 ALA A N 1
ATOM 875 C CA . ALA A 1 114 ? -9.217 -12.259 27.084 1.00 86.75 114 ALA A CA 1
ATOM 876 C C . ALA A 1 114 ? -9.579 -11.019 27.923 1.00 86.75 114 ALA A C 1
ATOM 878 O O . ALA A 1 114 ? -10.413 -11.132 28.820 1.00 86.75 114 ALA A O 1
ATOM 879 N N . ILE A 1 115 ? -8.989 -9.853 27.627 1.00 89.06 115 ILE A N 1
ATOM 880 C CA . ILE A 1 115 ? -9.185 -8.619 28.410 1.00 89.06 115 ILE A CA 1
ATOM 881 C C . ILE A 1 115 ? -10.390 -7.794 27.946 1.00 89.06 115 ILE A C 1
ATOM 883 O O . ILE A 1 115 ? -11.159 -7.332 28.781 1.00 89.06 115 ILE A O 1
ATOM 887 N N . GLU A 1 116 ? -10.617 -7.668 26.636 1.00 89.06 116 GLU A N 1
ATOM 888 C CA . GLU A 1 116 ? -11.610 -6.745 26.064 1.00 89.06 116 GLU A CA 1
ATOM 889 C C . GLU A 1 116 ? -13.031 -7.059 26.536 1.00 89.06 116 GLU A C 1
ATOM 891 O O . GLU A 1 116 ? -13.823 -6.156 26.796 1.00 89.06 116 GLU A O 1
ATOM 896 N N . ARG A 1 117 ? -13.348 -8.346 26.720 1.00 88.44 117 ARG A N 1
ATOM 897 C CA . ARG A 1 117 ? -14.646 -8.771 27.256 1.00 88.44 117 ARG A CA 1
ATOM 898 C C . ARG A 1 117 ? -14.866 -8.268 28.682 1.00 88.44 117 ARG A C 1
ATOM 900 O O . ARG A 1 117 ? -15.974 -7.854 29.015 1.00 88.44 117 ARG A O 1
ATOM 907 N N . GLU A 1 118 ? -13.845 -8.354 29.530 1.00 91.00 118 GLU A N 1
ATOM 908 C CA . GLU A 1 118 ? -13.947 -7.910 30.920 1.00 91.00 118 GLU A CA 1
ATOM 909 C C . GLU A 1 118 ? -13.952 -6.384 31.009 1.00 91.00 118 GLU A C 1
ATOM 911 O O . GLU A 1 118 ? -14.757 -5.827 31.752 1.00 91.00 118 GLU A O 1
ATOM 916 N N . THR A 1 119 ? -13.144 -5.715 30.186 1.00 89.25 119 THR A N 1
ATOM 917 C CA . THR A 1 119 ? -13.157 -4.260 30.004 1.00 89.25 119 THR A CA 1
ATOM 918 C C . THR A 1 119 ? -14.555 -3.761 29.629 1.00 89.25 119 THR A C 1
ATOM 920 O O . THR A 1 119 ? -15.143 -2.973 30.366 1.00 89.25 119 THR A O 1
ATOM 923 N N . ALA A 1 120 ? -15.168 -4.325 28.583 1.00 88.94 120 ALA A N 1
ATOM 924 C CA . ALA A 1 120 ? -16.525 -3.968 28.169 1.00 88.94 120 ALA A CA 1
ATOM 925 C C . ALA A 1 120 ? -17.577 -4.245 29.260 1.00 88.94 120 ALA A C 1
ATOM 927 O O . ALA A 1 120 ? -18.496 -3.451 29.462 1.00 88.94 120 ALA A O 1
ATOM 928 N N . ARG A 1 121 ? -17.447 -5.359 29.996 1.00 90.25 121 ARG A N 1
ATOM 929 C CA . ARG A 1 121 ? -18.343 -5.689 31.115 1.00 90.25 121 ARG A CA 1
ATOM 930 C C . ARG A 1 121 ? -18.240 -4.656 32.238 1.00 90.25 121 ARG A C 1
ATOM 932 O O . ARG A 1 121 ? -19.266 -4.236 32.769 1.00 90.25 121 ARG A O 1
ATOM 939 N N . LEU A 1 122 ? -17.022 -4.275 32.619 1.00 92.00 122 LEU A N 1
ATOM 940 C CA . LEU A 1 122 ? -16.778 -3.291 33.672 1.00 92.00 122 LEU A CA 1
ATOM 941 C C . LEU A 1 122 ? -17.247 -1.898 33.258 1.00 92.00 122 LEU A C 1
ATOM 943 O O . LEU A 1 122 ? -17.896 -1.245 34.074 1.00 92.00 122 LEU A O 1
ATOM 947 N N . ALA A 1 123 ? -16.996 -1.490 32.012 1.00 90.00 123 ALA A N 1
ATOM 948 C CA . ALA A 1 123 ? -17.525 -0.252 31.452 1.00 90.00 123 ALA A CA 1
ATOM 949 C C . ALA A 1 123 ? -19.051 -0.231 31.529 1.00 90.00 123 ALA A C 1
ATOM 951 O O . ALA A 1 123 ? -19.616 0.661 32.147 1.00 90.00 123 ALA A O 1
ATOM 952 N N . ALA A 1 124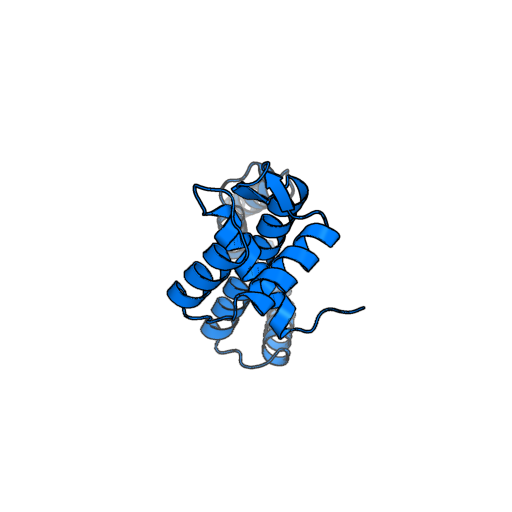 ? -19.731 -1.273 31.045 1.00 89.50 124 ALA A N 1
ATOM 953 C CA . ALA A 1 124 ? -21.191 -1.351 31.116 1.00 89.50 124 ALA A CA 1
ATOM 954 C C . ALA A 1 124 ? -21.737 -1.306 32.557 1.00 89.50 124 ALA A C 1
ATOM 956 O O . ALA A 1 124 ? -22.815 -0.769 32.794 1.00 89.50 124 ALA A O 1
ATOM 957 N N . MET A 1 125 ? -21.014 -1.872 33.527 1.00 93.25 125 MET A N 1
ATOM 958 C CA . MET A 1 125 ? -21.426 -1.864 34.934 1.00 93.25 125 MET A CA 1
ATOM 959 C C . MET A 1 125 ? -21.176 -0.541 35.661 1.00 93.25 125 MET A C 1
ATOM 961 O O . MET A 1 125 ? -21.811 -0.299 36.687 1.00 93.25 125 MET A O 1
ATOM 965 N N . ARG A 1 126 ? -20.203 0.253 35.209 1.00 93.12 126 ARG A N 1
ATOM 966 C CA . ARG A 1 126 ? -19.726 1.455 35.912 1.00 93.12 126 ARG A CA 1
ATOM 967 C C . ARG A 1 126 ? -20.032 2.755 35.179 1.00 93.12 126 ARG A C 1
ATOM 969 O O . ARG A 1 126 ? -19.899 3.804 35.799 1.00 93.12 126 ARG A O 1
ATOM 976 N N . ALA A 1 127 ? -20.410 2.677 33.907 1.00 94.12 127 ALA A N 1
ATOM 977 C CA . ALA A 1 127 ? -20.656 3.828 33.061 1.00 94.12 127 ALA A CA 1
ATOM 978 C C . ALA A 1 127 ? -21.706 4.755 33.674 1.00 94.12 127 ALA A C 1
ATOM 980 O O . ALA A 1 127 ? -22.787 4.331 34.095 1.00 94.12 127 ALA A O 1
ATOM 981 N N . THR A 1 128 ? -21.368 6.036 33.692 1.00 94.94 128 THR A N 1
ATOM 982 C CA . THR A 1 128 ? -22.313 7.122 33.922 1.00 94.94 128 THR A CA 1
ATOM 983 C C . THR A 1 128 ? -23.167 7.353 32.674 1.00 94.94 128 THR A C 1
ATOM 985 O O . THR A 1 128 ? -22.915 6.792 31.604 1.00 94.94 128 THR A O 1
ATOM 988 N N . THR A 1 129 ? -24.201 8.183 32.795 1.00 93.81 129 THR A N 1
ATOM 989 C CA . THR A 1 129 ? -25.028 8.566 31.642 1.00 93.81 129 THR A CA 1
ATOM 990 C C . THR A 1 129 ? -24.179 9.261 30.577 1.00 93.81 129 THR A C 1
ATOM 992 O O . THR A 1 129 ? -24.319 8.970 29.393 1.00 93.81 129 THR A O 1
ATOM 995 N N . GLU A 1 130 ? -23.253 10.116 31.005 1.00 93.50 130 GLU A N 1
ATOM 996 C CA . GLU A 1 130 ? -22.320 10.841 30.150 1.00 93.50 130 GLU A CA 1
ATOM 997 C C . GLU A 1 130 ? -21.371 9.889 29.404 1.00 93.50 130 GLU A C 1
ATOM 999 O O . GLU A 1 130 ? -21.151 10.057 28.202 1.00 93.50 130 GLU A O 1
ATOM 1004 N N . ASP A 1 131 ? -20.861 8.851 30.078 1.00 91.94 131 ASP A N 1
ATOM 1005 C CA . ASP A 1 131 ? -20.017 7.830 29.439 1.00 91.94 131 ASP A CA 1
ATOM 1006 C C . ASP A 1 131 ? -20.801 7.076 28.357 1.00 91.94 131 ASP A C 1
ATOM 1008 O O . ASP A 1 131 ? -20.313 6.878 27.244 1.00 91.94 131 ASP A O 1
ATOM 1012 N N . LEU A 1 132 ? -22.050 6.692 28.649 1.00 92.56 132 LEU A N 1
ATOM 1013 C CA . LEU A 1 132 ? -22.915 6.002 27.688 1.00 92.56 132 LEU A CA 1
ATOM 1014 C C . LEU A 1 132 ? -23.216 6.867 26.459 1.00 92.56 132 LEU A C 1
ATOM 1016 O O . LEU A 1 132 ? -23.241 6.347 25.341 1.00 92.56 132 LEU A O 1
ATOM 1020 N N . GLU A 1 133 ? -23.424 8.171 26.641 1.00 94.31 133 GLU A N 1
ATOM 1021 C CA . GLU A 1 133 ? -23.621 9.113 25.537 1.00 94.31 133 GLU A CA 1
ATOM 1022 C C . GLU A 1 133 ? -22.370 9.233 24.659 1.00 94.31 133 GLU A C 1
ATOM 1024 O O . GLU A 1 133 ? -22.482 9.189 23.431 1.00 94.31 133 GLU A O 1
ATOM 1029 N N . GLN A 1 134 ? -21.178 9.313 25.260 1.00 92.94 134 GLN A N 1
ATOM 1030 C CA . GLN A 1 134 ? -19.916 9.360 24.513 1.00 92.94 134 GLN A CA 1
ATOM 1031 C C . GLN A 1 134 ? -19.651 8.066 23.743 1.00 92.94 134 GLN A C 1
ATOM 1033 O O . GLN A 1 134 ? -19.379 8.109 22.541 1.00 92.94 134 GLN A O 1
ATOM 1038 N N . ILE A 1 135 ? -19.780 6.913 24.408 1.00 91.69 135 ILE A N 1
ATOM 1039 C CA . ILE A 1 135 ? -19.610 5.593 23.787 1.00 91.69 135 ILE A CA 1
ATOM 1040 C C . ILE A 1 135 ? -20.565 5.455 22.599 1.00 91.69 135 ILE A C 1
ATOM 1042 O O . ILE A 1 135 ? -20.150 5.033 21.519 1.00 91.69 135 ILE A O 1
ATOM 1046 N N . LYS A 1 136 ? -21.832 5.852 22.774 1.00 92.62 136 LYS A N 1
ATOM 1047 C CA . LYS A 1 136 ? -22.841 5.809 21.715 1.00 92.62 136 LYS A CA 1
ATOM 1048 C C . LYS A 1 136 ? -22.477 6.718 20.543 1.00 92.62 136 LYS A C 1
ATOM 1050 O O . LYS A 1 136 ? -22.548 6.268 19.404 1.00 92.62 136 LYS A O 1
ATOM 1055 N N . ALA A 1 137 ? -22.053 7.954 20.802 1.00 92.62 137 ALA A N 1
ATOM 1056 C CA . ALA A 1 137 ? -21.672 8.887 19.745 1.00 92.62 137 ALA A CA 1
ATOM 1057 C C . ALA A 1 137 ? -20.507 8.344 18.900 1.00 92.62 137 ALA A C 1
ATOM 1059 O O . ALA A 1 137 ? -20.548 8.398 17.671 1.00 92.62 137 ALA A O 1
ATOM 1060 N N . PHE A 1 138 ? -19.484 7.769 19.541 1.00 92.94 138 PHE A N 1
ATOM 1061 C CA . PHE A 1 138 ? -18.376 7.145 18.820 1.00 92.94 138 PHE A CA 1
ATOM 1062 C C . PHE A 1 138 ? -18.814 5.886 18.062 1.00 92.94 138 PHE A C 1
ATOM 1064 O O . PHE A 1 138 ? -18.433 5.726 16.902 1.00 92.94 138 PHE A O 1
ATOM 1071 N N . ALA A 1 139 ? -19.645 5.031 18.666 1.00 90.06 139 ALA A N 1
ATOM 1072 C CA . ALA A 1 139 ? -20.175 3.834 18.014 1.00 90.06 139 ALA A CA 1
ATOM 1073 C C . ALA A 1 139 ? -20.988 4.172 16.757 1.00 90.06 139 ALA A C 1
ATOM 1075 O O . ALA A 1 139 ? -20.771 3.568 15.713 1.00 90.06 139 ALA A O 1
ATOM 1076 N N . GLU A 1 140 ? -21.857 5.184 16.812 1.00 92.56 140 GLU A N 1
ATOM 1077 C CA . GLU A 1 140 ? -22.659 5.620 15.661 1.00 92.56 140 GLU A CA 1
ATOM 1078 C C . GLU A 1 140 ? -21.786 6.118 14.498 1.00 92.56 140 GLU A C 1
ATOM 1080 O O . GLU A 1 140 ? -22.071 5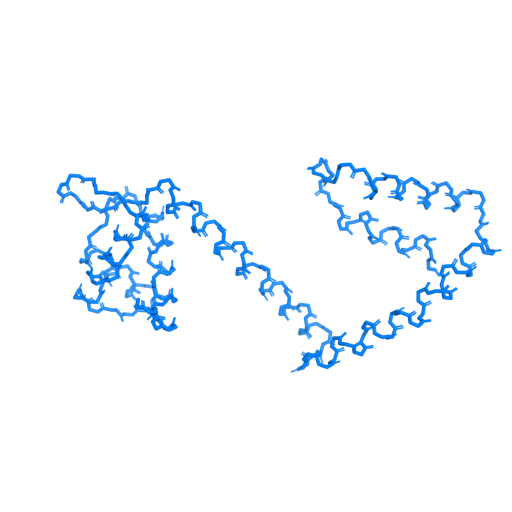.824 13.336 1.00 92.56 140 GLU A O 1
ATOM 1085 N N . ILE A 1 141 ? -20.687 6.822 14.793 1.00 89.25 141 ILE A N 1
ATOM 1086 C CA . ILE A 1 141 ? -19.714 7.242 13.772 1.00 89.25 141 ILE A CA 1
ATOM 1087 C C . ILE A 1 141 ? -18.997 6.026 13.171 1.00 89.25 141 ILE A C 1
ATOM 1089 O O . ILE A 1 141 ? -18.781 5.972 11.958 1.00 89.25 141 ILE A O 1
ATOM 1093 N N . LEU A 1 142 ? -18.616 5.052 14.004 1.00 86.44 142 LEU A N 1
ATOM 1094 C CA . LEU A 1 142 ? -17.939 3.836 13.557 1.00 86.44 142 LEU A CA 1
ATOM 1095 C C . LEU A 1 142 ? -18.873 2.914 12.757 1.00 86.44 142 LEU A C 1
ATOM 1097 O O . LEU A 1 142 ? -18.409 2.271 11.818 1.00 86.44 142 LEU A O 1
ATOM 1101 N N . ASP A 1 143 ? -20.163 2.851 13.065 1.00 89.00 143 ASP A N 1
ATOM 1102 C CA . ASP A 1 143 ? -21.136 2.013 12.350 1.00 89.00 143 ASP A CA 1
ATOM 1103 C C . ASP A 1 143 ? -21.675 2.669 11.063 1.00 89.00 143 ASP A C 1
ATOM 1105 O O . ASP A 1 143 ? -22.207 1.980 10.189 1.00 89.00 143 ASP A O 1
ATOM 1109 N N . GLY A 1 144 ? -21.518 3.990 10.920 1.00 87.06 144 GLY A N 1
ATOM 1110 C CA . GLY A 1 144 ? -21.929 4.764 9.746 1.00 87.06 144 GLY A CA 1
ATOM 1111 C C . GLY A 1 144 ? -21.001 4.655 8.523 1.00 87.06 144 GLY A C 1
ATOM 1112 O O . GLY A 1 144 ? -20.089 3.829 8.448 1.00 87.06 144 GLY A O 1
ATOM 1113 N N . ASP A 1 145 ? -21.224 5.525 7.528 1.00 83.19 145 ASP A N 1
ATOM 1114 C CA . ASP A 1 145 ? -20.355 5.613 6.345 1.00 83.19 145 ASP A CA 1
ATOM 1115 C C . ASP A 1 145 ? -18.996 6.237 6.698 1.00 83.19 145 ASP A C 1
ATOM 1117 O O . ASP A 1 145 ? -18.817 7.456 6.776 1.00 83.19 145 ASP A O 1
ATOM 1121 N N . ARG A 1 146 ? -18.005 5.361 6.872 1.00 79.75 146 ARG A N 1
ATOM 1122 C CA . ARG A 1 146 ? -16.632 5.712 7.250 1.00 79.75 146 ARG A CA 1
ATOM 1123 C C . ARG A 1 146 ? -15.880 6.489 6.165 1.00 79.75 146 ARG A C 1
ATOM 1125 O O . ARG A 1 146 ? -14.835 7.059 6.468 1.00 79.75 146 ARG A O 1
ATOM 1132 N N . SER A 1 147 ? -16.372 6.530 4.920 1.00 74.31 147 SER A N 1
ATOM 1133 C CA . SER A 1 147 ? -15.678 7.192 3.802 1.00 74.31 147 SER A CA 1
ATOM 1134 C C . SER A 1 147 ? -15.581 8.713 3.960 1.00 74.31 147 SER A C 1
ATOM 1136 O O . SER A 1 147 ? -14.679 9.331 3.396 1.00 74.31 147 SER A O 1
ATOM 1138 N N . GLN A 1 148 ? -16.479 9.306 4.752 1.00 72.69 148 GLN A N 1
ATOM 1139 C CA . GLN A 1 148 ? -16.551 10.749 4.993 1.00 72.69 148 GLN A CA 1
ATOM 1140 C C . GLN A 1 148 ? -15.868 11.179 6.299 1.00 72.69 148 GLN A C 1
ATOM 1142 O O . GLN A 1 148 ? -15.796 12.373 6.583 1.00 72.69 148 GLN A O 1
ATOM 1147 N N . VAL A 1 149 ? -15.365 10.234 7.104 1.00 75.19 149 VAL A N 1
ATOM 1148 C CA . VAL A 1 149 ? -14.732 10.523 8.398 1.00 75.19 149 VAL A CA 1
ATOM 1149 C C . VAL A 1 149 ? -13.227 10.725 8.181 1.00 75.19 149 VAL A C 1
ATOM 1151 O O . VAL A 1 149 ? -12.521 9.750 7.916 1.00 75.19 149 VAL A O 1
ATOM 1154 N N . PRO A 1 150 ? -12.686 11.954 8.326 1.00 68.44 150 PRO A N 1
ATOM 1155 C CA . PRO A 1 150 ? -11.294 12.250 7.967 1.00 68.44 150 PRO A CA 1
ATOM 1156 C C . PRO A 1 150 ? -10.256 11.455 8.768 1.00 68.44 150 PRO A C 1
ATOM 1158 O O . PRO A 1 150 ? -9.121 11.294 8.324 1.00 68.44 150 PRO A O 1
ATOM 1161 N N . SER A 1 151 ? -10.619 10.974 9.962 1.00 83.25 151 SER A N 1
ATOM 1162 C CA . SER A 1 151 ? -9.719 10.210 10.824 1.00 83.25 151 SER A CA 1
ATOM 1163 C C . SER A 1 151 ? -10.461 9.138 11.619 1.00 83.25 151 SER A C 1
ATOM 1165 O O . SER A 1 151 ? -10.654 9.241 12.829 1.00 83.25 151 SER A O 1
ATOM 1167 N N . ILE A 1 152 ? -10.883 8.082 10.922 1.00 84.31 152 ILE A N 1
ATOM 1168 C CA . ILE A 1 152 ? -11.573 6.945 11.546 1.00 84.31 152 ILE A CA 1
ATOM 1169 C C . ILE A 1 152 ? -10.739 6.284 12.658 1.00 84.31 152 ILE A C 1
ATOM 1171 O O . ILE A 1 152 ? -11.290 5.846 13.660 1.00 84.31 152 ILE A O 1
ATOM 1175 N N . SER A 1 153 ? -9.408 6.279 12.529 1.00 79.06 153 SER A N 1
ATOM 1176 C CA . SER A 1 153 ? -8.490 5.729 13.535 1.00 79.06 153 SER A CA 1
ATOM 1177 C C . SER A 1 153 ? -8.486 6.520 14.844 1.00 79.06 153 SER A C 1
ATOM 1179 O O . SER A 1 153 ? -8.302 5.939 15.910 1.00 79.06 153 SER A O 1
ATOM 1181 N N . VAL A 1 154 ? -8.705 7.837 14.790 1.00 85.00 154 VAL A N 1
ATOM 1182 C CA . VAL A 1 154 ? -8.839 8.660 15.999 1.00 85.00 154 VAL A CA 1
ATOM 1183 C C . VAL A 1 154 ? -10.141 8.328 16.718 1.00 85.00 154 VAL A C 1
ATOM 1185 O O . VAL A 1 154 ? -10.122 8.194 17.937 1.00 85.00 154 VAL A O 1
ATOM 1188 N N . ILE A 1 155 ? -11.241 8.149 15.980 1.00 87.94 155 ILE A N 1
ATOM 1189 C CA . ILE A 1 155 ? -12.536 7.766 16.560 1.00 87.94 155 ILE A CA 1
ATOM 1190 C C . ILE A 1 155 ? -12.468 6.362 17.172 1.00 87.94 155 ILE A C 1
ATOM 1192 O O . ILE A 1 155 ? -12.940 6.169 18.286 1.00 87.94 155 ILE A O 1
ATOM 1196 N N . ASP A 1 156 ? -11.820 5.408 16.498 1.00 86.06 156 ASP A N 1
ATOM 1197 C CA . ASP A 1 156 ? -11.612 4.052 17.020 1.00 86.06 156 ASP A CA 1
ATOM 1198 C C . ASP A 1 156 ? -10.830 4.060 18.344 1.00 86.06 156 ASP A C 1
ATOM 1200 O O . ASP A 1 156 ? -11.243 3.423 19.313 1.00 86.06 156 ASP A O 1
ATOM 1204 N N . ARG A 1 157 ? -9.753 4.854 18.435 1.00 87.31 157 ARG A N 1
ATOM 1205 C CA . ARG A 1 157 ? -9.003 5.032 19.688 1.00 87.31 157 ARG A CA 1
ATOM 1206 C C . ARG A 1 157 ? -9.874 5.634 20.793 1.00 87.31 157 ARG A C 1
ATOM 1208 O O . ARG A 1 157 ? -9.858 5.124 21.906 1.00 87.31 157 ARG A O 1
ATOM 1215 N N . LEU A 1 158 ? -10.622 6.699 20.492 1.00 89.62 158 LEU A N 1
ATOM 1216 C CA . LEU A 1 158 ? -11.489 7.364 21.472 1.00 89.62 158 LEU A CA 1
ATOM 1217 C C . LEU A 1 158 ? -12.604 6.439 21.975 1.00 89.62 158 LEU A C 1
ATOM 1219 O O . LEU A 1 158 ? -12.921 6.462 23.159 1.00 89.62 158 LEU A O 1
ATOM 1223 N N . PHE A 1 159 ? -13.154 5.585 21.107 1.00 90.81 159 PHE A N 1
ATOM 1224 C CA . PHE A 1 159 ? -14.106 4.555 21.515 1.00 90.81 159 PHE A CA 1
ATOM 1225 C C . PHE A 1 159 ? -13.477 3.570 22.504 1.00 90.81 159 PHE A C 1
ATOM 1227 O O . PHE A 1 159 ? -14.052 3.314 23.558 1.00 90.81 159 PHE A O 1
ATOM 1234 N N . HIS A 1 160 ? -12.282 3.053 22.195 1.00 87.25 160 HIS A N 1
ATOM 1235 C CA . HIS A 1 160 ? -11.574 2.134 23.089 1.00 87.25 160 HIS A CA 1
ATOM 1236 C C . HIS A 1 160 ? -11.195 2.791 24.427 1.00 87.25 160 HIS A C 1
ATOM 1238 O O . HIS A 1 160 ? -11.258 2.122 25.451 1.00 87.25 160 HIS A O 1
ATOM 1244 N N . GLU A 1 161 ? -10.846 4.082 24.440 1.00 87.12 161 GLU A N 1
ATOM 1245 C CA . GLU A 1 161 ? -10.593 4.849 25.671 1.00 87.12 161 GLU A CA 1
ATOM 1246 C C . GLU A 1 161 ? -11.859 5.053 26.507 1.00 87.12 161 GLU A C 1
ATOM 1248 O O . GLU A 1 161 ? -11.789 4.987 27.727 1.00 87.12 161 GLU A O 1
ATOM 1253 N N . ALA A 1 162 ? -13.015 5.258 25.872 1.00 87.44 162 ALA A N 1
ATOM 1254 C CA . ALA A 1 162 ? -14.281 5.451 26.576 1.00 87.44 162 ALA A CA 1
ATOM 1255 C C . ALA A 1 162 ? -14.806 4.169 27.252 1.00 87.44 162 ALA A C 1
ATOM 1257 O O . ALA A 1 162 ? -15.596 4.249 28.190 1.00 87.44 162 ALA A O 1
ATOM 1258 N N . ILE A 1 163 ? -14.387 2.987 26.784 1.00 87.94 163 ILE A N 1
ATOM 1259 C CA . ILE A 1 163 ? -14.778 1.693 27.370 1.00 87.94 163 ILE A CA 1
ATOM 1260 C C . ILE A 1 163 ? -13.700 1.071 28.273 1.00 87.94 163 ILE A C 1
ATOM 1262 O O . ILE A 1 163 ? -13.938 -0.017 28.796 1.00 87.94 163 ILE A O 1
ATOM 1266 N N . ALA A 1 164 ? -12.525 1.693 28.419 1.00 81.44 164 ALA A N 1
ATOM 1267 C CA . ALA A 1 164 ? -11.390 1.171 29.192 1.00 81.44 164 ALA A CA 1
ATOM 1268 C C . ALA A 1 164 ? -11.347 1.715 30.624 1.00 81.44 164 ALA A C 1
ATOM 1270 O O . ALA A 1 164 ? -11.138 0.888 31.546 1.00 81.44 164 ALA A O 1
#

Foldseek 3Di:
DDDDPVLVVLLLVLLVVLAPDPWADALVNSQVVCVVVVNHDDSVSSNVSLVVCVVVVQWDDDPPGHIHGDPVVVVVSVVVVVVVVVVVVVVVVCVVVVHDDPVVVVVVVVVCVVVVVVLQVVCVVPPDPVLVVLLVVLVVCQVDDVPPPPCNVVSVVSNSVSSD